Protein AF-A0A3N5I610-F1 (afdb_monomer_lite)

pLDDT: mean 71.17, std 15.95, range [37.91, 92.12]

Foldseek 3Di:
DDDDDPPDDDPPDDDDCVVVPDDDDDDDPPPPDDPPPDWDWDWDADPVRDTDIDTDDDPVVVVVVVCVVVVVPPVPQQKDWPDWDWDWDDDPPDIDIDIDTDMDGHDPVPDDHDDDPVPVPDDDPDDDDDDDD

Secondary structure (DSSP, 8-state):
-------PPPTT-PPPGGGGS---S-PPP--S-S------EEEEE-TTS-EEEEES--HHHHHHHHHHHTTTTS---SEEEEEEEEEEEE-SS-EEEEEEEEEEE---TT---------TT---SSPPP----

Sequence (133 aa):
MLVDSVNGQPPGTLPSPQAIGTLAPASPPVTEDAPAIVPKMFLVLDEAGNPVAVPGMTFEKLDDLLRMKEGWLQSAQPFSIESLEIRGRVLATSAELTVTVRIELESTGGKWVSVPLNMGNFHRTGPADISGI

Structure (mmCIF, N/CA/C/O backbone):
data_AF-A0A3N5I610-F1
#
_entry.id   AF-A0A3N5I610-F1
#
loop_
_atom_site.group_PDB
_atom_site.id
_atom_site.type_symbol
_atom_site.label_atom_id
_atom_site.label_alt_id
_atom_site.label_comp_id
_atom_site.label_asym_id
_atom_site.label_entity_id
_atom_site.label_seq_id
_atom_site.pdbx_PDB_ins_code
_atom_site.Cartn_x
_atom_site.Cartn_y
_atom_site.Cartn_z
_atom_site.occupancy
_atom_site.B_iso_or_equiv
_atom_site.auth_seq_id
_atom_site.auth_comp_id
_atom_site.auth_asym_id
_atom_site.auth_atom_id
_atom_site.pdbx_PDB_model_num
ATOM 1 N N . MET A 1 1 ? -24.716 -51.548 -53.260 1.00 43.03 1 MET A N 1
ATOM 2 C CA . MET A 1 1 ? -24.011 -51.958 -52.031 1.00 43.03 1 MET A CA 1
ATOM 3 C C . MET A 1 1 ? -22.628 -52.438 -52.444 1.00 43.03 1 MET A C 1
ATOM 5 O O . MET A 1 1 ? -22.533 -53.514 -53.011 1.00 43.03 1 MET A O 1
ATOM 9 N N . LEU A 1 2 ? -21.601 -51.608 -52.259 1.00 37.91 2 LEU A N 1
ATOM 10 C CA . LEU A 1 2 ? -20.183 -51.983 -52.284 1.00 37.91 2 LEU A CA 1
ATOM 11 C C . LEU A 1 2 ? -19.450 -50.937 -51.438 1.00 37.91 2 LEU A C 1
ATOM 13 O O . LEU A 1 2 ? -19.625 -49.740 -51.646 1.00 37.91 2 LEU A O 1
ATOM 17 N N . VAL A 1 3 ? -18.766 -51.423 -50.409 1.00 40.09 3 VAL A N 1
ATOM 18 C CA . VAL A 1 3 ? -18.065 -50.665 -49.372 1.00 40.09 3 VAL A CA 1
ATOM 19 C C . VAL A 1 3 ? -16.628 -50.420 -49.832 1.00 40.09 3 VAL A C 1
ATOM 21 O O . VAL A 1 3 ? -15.952 -51.370 -50.218 1.00 40.09 3 VAL A O 1
ATOM 24 N N . ASP A 1 4 ? -16.176 -49.167 -49.822 1.00 39.31 4 ASP A N 1
ATOM 25 C CA . ASP A 1 4 ? -14.777 -48.825 -50.097 1.00 39.31 4 ASP A CA 1
ATOM 26 C C . ASP A 1 4 ? -13.997 -48.886 -48.776 1.00 39.31 4 ASP A C 1
ATOM 28 O O . ASP A 1 4 ? -14.261 -48.133 -47.833 1.00 39.31 4 ASP A O 1
ATOM 32 N N . SER A 1 5 ? -13.109 -49.871 -48.665 1.00 44.06 5 SER A N 1
ATOM 33 C CA . SER A 1 5 ? -12.315 -50.139 -47.467 1.00 44.06 5 SER A CA 1
ATOM 34 C C . SER A 1 5 ? -11.114 -49.197 -47.414 1.00 44.06 5 SER A C 1
ATOM 36 O O . SER A 1 5 ? -10.139 -49.376 -48.140 1.00 44.06 5 SER A O 1
ATOM 38 N N . VAL A 1 6 ? -11.147 -48.223 -46.503 1.00 47.25 6 VAL A N 1
ATOM 39 C CA . VAL A 1 6 ? -9.973 -47.414 -46.142 1.00 47.25 6 VAL A CA 1
ATOM 40 C C . VAL A 1 6 ? -8.984 -48.295 -45.372 1.00 47.25 6 VAL A C 1
ATOM 42 O O . VAL A 1 6 ? -9.127 -48.506 -44.169 1.00 47.25 6 VAL A O 1
ATOM 45 N N . ASN A 1 7 ? -7.964 -48.811 -46.059 1.00 53.09 7 ASN A N 1
ATOM 46 C CA . ASN A 1 7 ? -6.799 -49.420 -45.415 1.00 53.09 7 ASN A CA 1
ATOM 47 C C . ASN A 1 7 ? -5.857 -48.314 -44.914 1.00 53.09 7 ASN A C 1
ATOM 49 O O . ASN A 1 7 ? -4.932 -47.897 -45.609 1.00 53.09 7 ASN A O 1
ATOM 53 N N . GLY A 1 8 ? -6.105 -47.822 -43.699 1.00 57.41 8 GLY A N 1
ATOM 54 C CA . GLY A 1 8 ? -5.139 -4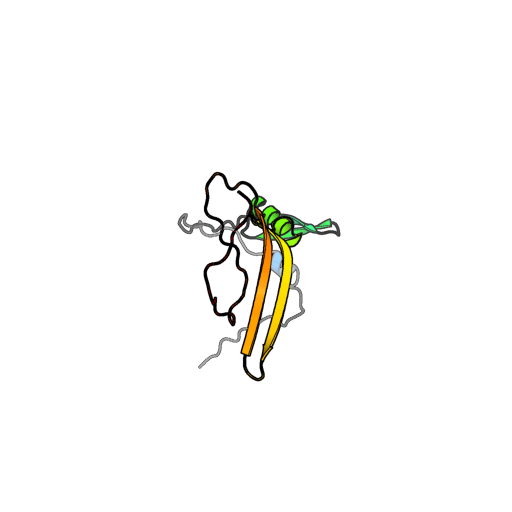7.014 -42.955 1.00 57.41 8 GLY A CA 1
ATOM 55 C C . GLY A 1 8 ? -3.980 -47.875 -42.442 1.00 57.41 8 GLY A C 1
ATOM 56 O O . GLY A 1 8 ? -4.180 -49.015 -42.021 1.00 57.41 8 GLY A O 1
ATOM 57 N N . GLN A 1 9 ? -2.763 -47.335 -42.474 1.00 65.69 9 GLN A N 1
ATOM 58 C CA . GLN A 1 9 ? -1.576 -48.004 -41.944 1.00 65.69 9 GLN A CA 1
ATOM 59 C C . GLN A 1 9 ? -1.659 -48.080 -40.403 1.00 65.69 9 GLN A C 1
ATOM 61 O O . GLN A 1 9 ? -1.955 -47.063 -39.769 1.00 65.69 9 GLN A O 1
ATOM 66 N N . PRO A 1 10 ? -1.428 -49.248 -39.773 1.00 58.88 10 PRO A N 1
ATOM 67 C CA . PRO A 1 10 ? -1.549 -49.374 -38.325 1.00 58.88 10 PRO A CA 1
ATOM 68 C C . PRO A 1 10 ? -0.455 -48.573 -37.589 1.00 58.88 10 PRO A C 1
ATOM 70 O O . PRO A 1 10 ? 0.666 -48.443 -38.102 1.00 58.88 10 PRO A O 1
ATOM 73 N N . PRO A 1 11 ? -0.743 -48.050 -36.379 1.00 51.91 11 PRO A N 1
ATOM 74 C CA . PRO A 1 11 ? 0.190 -47.204 -35.638 1.00 51.91 11 PRO A CA 1
ATOM 75 C C . PRO A 1 11 ? 1.479 -47.960 -35.295 1.00 51.91 11 PRO A C 1
ATOM 77 O O . PRO A 1 11 ? 1.427 -49.080 -34.793 1.00 51.91 11 PRO A O 1
ATOM 80 N N . GLY A 1 12 ? 2.635 -47.334 -35.541 1.00 55.53 12 GLY A N 1
ATOM 81 C CA . GLY A 1 12 ? 3.952 -47.888 -35.193 1.00 55.53 12 GLY A CA 1
ATOM 82 C C . GLY A 1 12 ? 4.755 -48.491 -36.351 1.00 55.53 12 GLY A C 1
ATOM 83 O O . GLY A 1 12 ? 5.775 -49.128 -36.105 1.00 55.53 12 GLY A O 1
ATOM 84 N N . THR A 1 13 ? 4.353 -48.279 -37.606 1.00 60.59 13 THR A N 1
ATOM 85 C CA . THR A 1 13 ? 5.148 -48.670 -38.784 1.00 60.59 13 THR A CA 1
ATOM 86 C C . THR A 1 13 ? 5.618 -47.437 -39.558 1.00 60.59 13 THR A C 1
ATOM 88 O O . THR A 1 13 ? 4.821 -46.553 -39.862 1.00 60.59 13 THR A O 1
ATOM 91 N N . LEU A 1 14 ? 6.916 -47.354 -39.865 1.00 59.34 14 LEU A N 1
ATOM 92 C CA . LEU A 1 14 ? 7.485 -46.325 -40.747 1.00 59.34 14 LEU A CA 1
ATOM 93 C C . LEU A 1 14 ? 7.255 -46.726 -42.218 1.00 59.34 14 LEU A C 1
ATOM 95 O O . LEU A 1 14 ? 7.417 -47.905 -42.541 1.00 59.34 14 LEU A O 1
ATOM 99 N N . PRO A 1 15 ? 6.885 -45.795 -43.120 1.00 56.22 15 PRO A N 1
ATOM 100 C CA . PRO A 1 15 ? 6.680 -46.115 -44.531 1.00 56.22 15 PRO A CA 1
ATOM 101 C C . PRO A 1 15 ? 7.995 -46.552 -45.196 1.00 56.22 15 PRO A C 1
ATOM 103 O O . PRO A 1 15 ? 9.055 -45.973 -44.954 1.00 56.22 15 PRO A O 1
ATOM 106 N N . SER A 1 16 ? 7.933 -47.581 -46.047 1.00 56.41 16 SER A N 1
ATOM 107 C CA . SER A 1 16 ? 9.109 -48.096 -46.758 1.00 56.41 16 SER A CA 1
ATOM 108 C C . SER A 1 16 ? 9.694 -47.033 -47.707 1.00 56.41 16 SER A C 1
ATOM 110 O O . SER A 1 16 ? 8.915 -46.403 -48.429 1.00 56.41 16 SER A O 1
ATOM 112 N N . PRO A 1 17 ? 11.032 -46.879 -47.809 1.00 54.28 17 PRO A N 1
ATOM 113 C CA . PRO A 1 17 ? 11.680 -45.818 -48.597 1.00 54.28 17 PRO A CA 1
ATOM 114 C C . PRO A 1 17 ? 11.308 -45.766 -50.088 1.00 54.28 17 PRO A C 1
ATOM 116 O O . PRO A 1 17 ? 11.514 -44.748 -50.741 1.00 54.28 17 PRO A O 1
ATOM 119 N N . GLN A 1 18 ? 10.726 -46.834 -50.638 1.00 51.62 18 GLN A N 1
ATOM 120 C CA . GLN A 1 18 ? 10.264 -46.872 -52.028 1.00 51.62 18 GLN A CA 1
ATOM 121 C C . GLN A 1 18 ? 8.990 -46.042 -52.281 1.00 51.62 18 GLN A C 1
ATOM 123 O O . GLN A 1 18 ? 8.720 -45.706 -53.427 1.00 51.62 18 GLN A O 1
ATOM 128 N N . ALA A 1 19 ? 8.259 -45.621 -51.239 1.00 49.88 19 ALA A N 1
ATOM 129 C CA . ALA A 1 19 ? 7.137 -44.683 -51.374 1.00 49.88 19 ALA A CA 1
ATOM 130 C C . ALA A 1 19 ? 7.582 -43.219 -51.589 1.00 49.88 19 ALA A C 1
ATOM 132 O O . ALA A 1 19 ? 6.771 -42.384 -51.975 1.00 49.88 19 ALA A O 1
ATOM 133 N N . ILE A 1 20 ? 8.863 -42.901 -51.361 1.00 50.78 20 ILE A N 1
ATOM 134 C CA . ILE A 1 20 ? 9.425 -41.543 -51.503 1.00 50.78 20 ILE A CA 1
ATOM 135 C C . ILE A 1 20 ? 10.083 -41.346 -52.890 1.00 50.78 20 ILE A C 1
ATOM 137 O O . ILE A 1 20 ? 10.466 -40.240 -53.256 1.00 50.78 20 ILE A O 1
ATOM 141 N N . GLY A 1 21 ? 10.199 -42.403 -53.703 1.00 45.88 21 GLY A N 1
ATOM 142 C CA . GLY A 1 21 ? 11.092 -42.411 -54.865 1.00 45.88 21 GLY A CA 1
ATOM 143 C C . GLY A 1 21 ? 10.479 -42.217 -56.254 1.00 45.88 21 GLY A C 1
ATOM 144 O O . GLY A 1 21 ? 11.248 -42.134 -57.206 1.00 45.88 21 GLY A O 1
ATOM 145 N N . THR A 1 22 ? 9.155 -42.204 -56.449 1.00 46.62 22 THR A N 1
ATOM 146 C CA . THR A 1 22 ? 8.601 -42.198 -57.825 1.00 46.62 22 THR A CA 1
ATOM 147 C C . THR A 1 22 ? 7.164 -41.672 -57.916 1.00 46.62 22 THR A C 1
ATOM 149 O O . THR A 1 22 ? 6.228 -42.450 -58.037 1.00 46.62 22 THR A O 1
ATOM 152 N N . LEU A 1 23 ? 6.980 -40.345 -57.946 1.00 42.25 23 LEU A N 1
ATOM 153 C CA . LEU A 1 23 ? 5.821 -39.711 -58.593 1.00 42.25 23 LEU A CA 1
ATOM 154 C C . LEU A 1 23 ? 6.251 -38.414 -59.308 1.00 42.25 23 LEU A C 1
ATOM 156 O O . LEU A 1 23 ? 6.681 -37.457 -58.679 1.00 42.25 23 LEU A O 1
ATOM 160 N N . ALA A 1 24 ? 6.181 -38.499 -60.639 1.00 40.03 24 ALA A N 1
ATOM 161 C CA . ALA A 1 24 ? 5.951 -37.519 -61.710 1.00 40.03 24 ALA A CA 1
ATOM 162 C C . ALA A 1 24 ? 6.025 -35.979 -61.474 1.00 40.03 24 ALA A C 1
ATOM 164 O O . ALA A 1 24 ? 5.670 -35.471 -60.415 1.00 40.03 24 ALA A O 1
ATOM 165 N N . PRO A 1 25 ? 6.403 -35.214 -62.527 1.00 46.84 25 PRO A N 1
ATOM 166 C CA . PRO A 1 25 ? 6.524 -33.756 -62.506 1.00 46.84 25 PRO A CA 1
ATOM 167 C C . PRO A 1 25 ? 5.171 -33.024 -62.601 1.00 46.84 25 PRO A C 1
ATOM 169 O O . PRO A 1 25 ? 4.183 -33.574 -63.080 1.00 46.84 25 PRO A O 1
ATOM 172 N N . ALA A 1 26 ? 5.222 -31.732 -62.249 1.00 42.75 26 ALA A N 1
ATOM 173 C CA . ALA A 1 26 ? 4.201 -30.684 -62.368 1.00 42.75 26 ALA A CA 1
ATOM 174 C C . ALA A 1 26 ? 3.073 -30.703 -61.319 1.00 42.75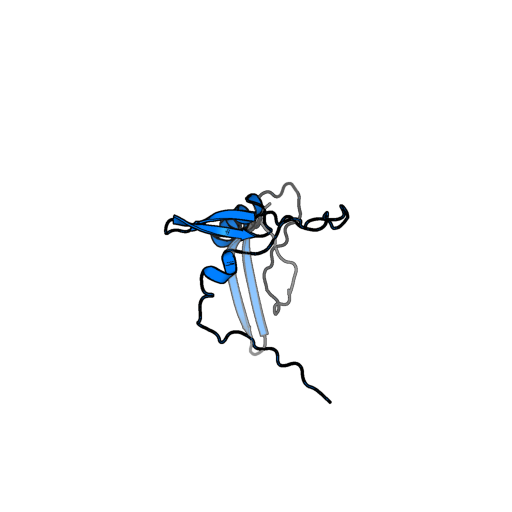 26 ALA A C 1
ATOM 176 O O . ALA A 1 26 ? 1.970 -31.197 -61.542 1.00 42.75 26 ALA A O 1
ATOM 177 N N . SER A 1 27 ? 3.334 -30.023 -60.199 1.00 50.34 27 SER A N 1
ATOM 178 C CA . SER A 1 27 ? 2.287 -29.331 -59.445 1.00 50.34 27 SER A CA 1
ATOM 179 C C . SER A 1 27 ? 1.428 -28.496 -60.415 1.00 50.34 27 SER A C 1
ATOM 181 O O . SER A 1 27 ? 2.006 -27.824 -61.277 1.00 50.34 27 SER A O 1
ATOM 183 N N . PRO A 1 28 ? 0.085 -28.483 -60.309 1.00 47.59 28 PRO A N 1
ATOM 184 C CA . PRO A 1 28 ? -0.707 -27.470 -61.002 1.00 47.59 28 PRO A CA 1
ATOM 185 C C . PRO A 1 28 ? -0.224 -26.081 -60.550 1.00 47.59 28 PRO A C 1
ATOM 187 O O . PRO A 1 28 ? 0.222 -25.953 -59.402 1.00 47.59 28 PRO A O 1
ATOM 190 N N . PRO A 1 29 ? -0.261 -25.046 -61.414 1.00 44.94 29 PRO A N 1
ATOM 191 C CA . PRO A 1 29 ? 0.095 -23.703 -60.987 1.00 44.94 29 PRO A CA 1
ATOM 192 C C . PRO A 1 29 ? -0.802 -23.356 -59.802 1.00 44.94 29 PRO A C 1
ATOM 194 O O . PRO A 1 29 ? -2.028 -23.405 -59.902 1.00 44.94 29 PRO A O 1
ATOM 197 N N . VAL A 1 30 ? -0.175 -23.089 -58.659 1.00 51.44 30 VAL A N 1
ATOM 198 C CA . VAL A 1 30 ? -0.849 -22.510 -57.504 1.00 51.44 30 VAL A CA 1
ATOM 199 C C . VAL A 1 30 ? -1.433 -21.201 -58.011 1.00 51.44 30 VAL A C 1
ATOM 201 O O . VAL A 1 30 ? -0.686 -20.275 -58.314 1.00 51.44 30 VAL A O 1
ATOM 204 N N . THR A 1 31 ? -2.750 -21.157 -58.193 1.00 45.50 31 THR A N 1
ATOM 205 C CA . THR A 1 31 ? -3.460 -19.911 -58.448 1.00 45.50 31 THR A CA 1
ATOM 206 C C . THR A 1 31 ? -3.090 -18.962 -57.311 1.00 45.50 31 THR A C 1
ATOM 208 O O . THR A 1 31 ? -3.346 -19.267 -56.143 1.00 45.50 31 THR A O 1
ATOM 211 N N . GLU A 1 32 ? -2.414 -17.865 -57.652 1.00 53.44 32 GLU A N 1
ATOM 212 C CA . GLU A 1 32 ? -2.121 -16.732 -56.775 1.00 53.44 32 GLU A CA 1
ATOM 213 C C . GLU A 1 32 ? -3.439 -16.133 -56.268 1.00 53.44 32 GLU A C 1
ATOM 215 O O . GLU A 1 32 ? -3.909 -15.159 -56.833 1.00 53.44 32 GLU A O 1
ATOM 220 N N . ASP A 1 33 ? -4.098 -16.734 -55.273 1.00 50.72 33 ASP A N 1
ATOM 221 C CA . ASP A 1 33 ? -5.161 -16.037 -54.523 1.00 50.72 33 ASP A CA 1
ATOM 222 C C . ASP A 1 33 ? -5.607 -16.719 -53.216 1.00 50.72 33 ASP A C 1
ATOM 224 O O . ASP A 1 33 ? -6.702 -16.490 -52.704 1.00 50.72 33 ASP A O 1
ATOM 228 N N . ALA A 1 34 ? -4.748 -17.541 -52.611 1.00 50.66 34 ALA A N 1
ATOM 229 C CA . ALA A 1 34 ? -4.892 -17.885 -51.200 1.00 50.66 34 ALA A CA 1
ATOM 230 C C . ALA A 1 34 ? -3.749 -17.208 -50.438 1.00 50.66 34 ALA A C 1
ATOM 232 O O . ALA A 1 34 ? -2.589 -17.487 -50.758 1.00 50.66 34 ALA A O 1
ATOM 233 N N . PRO A 1 35 ? -4.015 -16.327 -49.452 1.00 50.31 35 PRO A N 1
ATOM 234 C CA . PRO A 1 35 ? -2.946 -15.760 -48.648 1.00 50.31 35 PRO A CA 1
ATOM 235 C C . PRO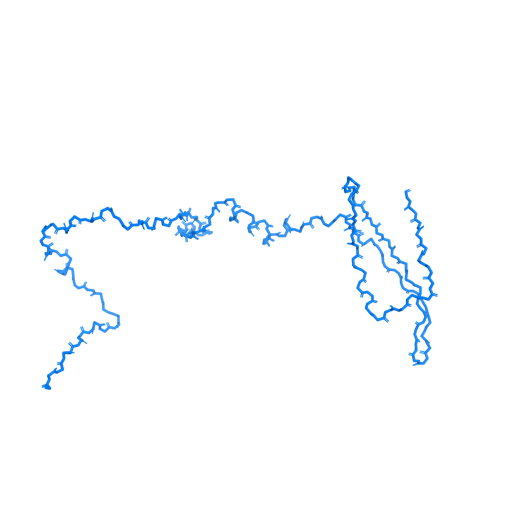 A 1 35 ? -2.230 -16.914 -47.949 1.00 50.31 35 PRO A C 1
ATOM 237 O O . PRO A 1 35 ? -2.779 -17.548 -47.047 1.00 50.31 35 PRO A O 1
ATOM 240 N N . ALA A 1 36 ? -1.013 -17.219 -48.400 1.00 57.62 36 ALA A N 1
ATOM 241 C CA . ALA A 1 36 ? -0.149 -18.174 -47.736 1.00 57.62 36 ALA A CA 1
ATOM 242 C C . ALA A 1 36 ? 0.075 -17.654 -46.313 1.00 57.62 36 ALA A C 1
ATOM 244 O O . ALA A 1 36 ? 0.743 -16.639 -46.104 1.00 57.62 36 ALA A O 1
ATOM 245 N N . ILE A 1 37 ? -0.540 -18.310 -45.328 1.00 56.38 37 ILE A N 1
ATOM 246 C CA . ILE A 1 37 ? -0.322 -17.988 -43.922 1.00 56.38 37 ILE A CA 1
ATOM 247 C C . ILE A 1 37 ? 1.102 -18.443 -43.614 1.00 56.38 37 ILE A C 1
ATOM 249 O O . ILE A 1 37 ? 1.338 -19.616 -43.348 1.00 56.38 37 ILE A O 1
ATOM 253 N N . VAL A 1 38 ? 2.062 -17.524 -43.707 1.00 61.00 38 VAL A N 1
ATOM 254 C CA . VAL A 1 38 ? 3.435 -17.757 -43.260 1.00 61.00 38 VAL A CA 1
ATOM 255 C C . VAL A 1 38 ? 3.450 -17.517 -41.748 1.00 61.00 38 VAL A C 1
ATOM 257 O O . VAL A 1 38 ? 3.354 -16.359 -41.325 1.00 61.00 38 VAL A O 1
ATOM 260 N N . PRO A 1 39 ? 3.511 -18.562 -40.899 1.00 57.16 39 PRO A N 1
ATOM 261 C CA . PRO A 1 39 ? 3.590 -18.351 -39.464 1.00 57.16 39 PRO A CA 1
ATOM 262 C C . PRO A 1 39 ? 4.920 -17.667 -39.143 1.00 57.16 39 PRO A C 1
ATOM 264 O O . PRO A 1 39 ? 5.995 -18.176 -39.454 1.00 57.16 39 PRO A O 1
ATOM 267 N N . LYS A 1 40 ? 4.853 -16.497 -38.507 1.00 65.81 40 LYS A N 1
ATOM 268 C CA . LYS A 1 40 ? 6.036 -15.864 -37.921 1.00 65.81 40 LYS A CA 1
ATOM 269 C C . LYS A 1 40 ? 6.460 -16.720 -36.725 1.00 65.81 40 LYS A C 1
ATOM 271 O O . LYS A 1 40 ? 5.705 -16.842 -35.759 1.00 65.81 40 LYS A O 1
ATOM 276 N N . MET A 1 41 ? 7.625 -17.350 -36.823 1.00 66.75 41 MET A N 1
ATOM 277 C CA . MET A 1 41 ? 8.180 -18.227 -35.793 1.00 66.75 41 MET A CA 1
ATOM 278 C C . MET A 1 41 ? 9.615 -17.822 -35.467 1.00 66.75 41 MET A C 1
ATOM 280 O O . MET A 1 41 ? 10.361 -17.413 -36.355 1.00 66.75 41 MET A O 1
ATOM 284 N N . PHE A 1 42 ? 9.989 -17.964 -34.198 1.00 70.50 42 PHE A N 1
ATOM 285 C CA . PHE A 1 42 ? 11.359 -17.783 -33.724 1.00 70.50 42 PHE A CA 1
ATOM 286 C C . PHE A 1 42 ? 11.902 -19.126 -33.237 1.00 70.50 42 PHE A C 1
ATOM 288 O O . PHE A 1 42 ? 11.155 -19.952 -32.710 1.00 70.50 42 PHE A O 1
ATOM 295 N N . LEU A 1 43 ? 13.198 -19.351 -33.436 1.00 75.75 43 LEU A N 1
ATOM 296 C CA . LEU A 1 43 ? 13.902 -20.540 -32.967 1.00 75.75 43 LEU A CA 1
ATOM 297 C C . LEU A 1 43 ? 14.721 -20.140 -31.737 1.00 75.75 43 LEU A C 1
ATOM 299 O O . LEU A 1 43 ? 15.567 -19.252 -31.831 1.00 75.75 43 LEU A O 1
ATOM 303 N N . VAL A 1 44 ? 14.445 -20.755 -30.592 1.00 77.44 44 VAL A N 1
ATOM 304 C CA . VAL A 1 44 ? 15.116 -20.478 -29.314 1.00 77.44 44 VAL A CA 1
ATOM 305 C C . VAL A 1 44 ? 15.802 -21.755 -28.849 1.00 77.44 44 VAL A C 1
ATOM 307 O O . VAL A 1 44 ? 15.300 -22.842 -29.107 1.00 77.44 44 VAL A O 1
ATOM 310 N N . LEU A 1 45 ? 16.955 -21.652 -28.195 1.00 80.81 45 LEU A N 1
ATOM 311 C CA . LEU A 1 45 ? 17.628 -22.815 -27.617 1.00 80.81 45 LEU A CA 1
ATOM 312 C C . LEU A 1 45 ? 17.114 -23.061 -26.194 1.00 80.81 45 LEU A C 1
ATOM 314 O O . LEU A 1 45 ? 16.960 -22.110 -25.427 1.00 80.81 45 LEU A O 1
ATOM 318 N N . ASP A 1 46 ? 16.851 -24.319 -25.847 1.00 77.62 46 ASP A N 1
ATOM 319 C CA . ASP A 1 46 ? 16.601 -24.724 -24.461 1.00 77.62 46 ASP A CA 1
ATOM 320 C C . ASP A 1 46 ? 17.911 -24.815 -23.648 1.00 77.62 46 ASP A C 1
ATOM 322 O O . ASP A 1 46 ? 19.011 -24.636 -24.178 1.00 77.62 46 ASP A O 1
ATOM 326 N N . GLU A 1 47 ? 17.812 -25.095 -22.345 1.00 76.50 47 GLU A N 1
ATOM 327 C CA . GLU A 1 47 ? 18.977 -25.207 -21.448 1.00 76.50 47 GLU A CA 1
ATOM 328 C C . GLU A 1 47 ? 19.957 -26.326 -21.846 1.00 76.50 47 GLU A C 1
ATOM 330 O O . GLU A 1 47 ? 21.130 -26.285 -21.479 1.00 76.50 47 GLU A O 1
ATOM 335 N N . ALA A 1 48 ? 19.495 -27.311 -22.618 1.00 78.56 48 ALA A N 1
ATOM 336 C CA . ALA A 1 48 ? 20.304 -28.400 -23.153 1.00 78.56 48 ALA A CA 1
ATOM 337 C C . ALA A 1 48 ? 20.842 -28.101 -24.569 1.00 78.56 48 ALA A C 1
ATOM 339 O O . ALA A 1 48 ? 21.520 -28.944 -25.158 1.00 78.56 48 ALA A O 1
ATOM 340 N N . GLY A 1 49 ? 20.576 -26.907 -25.109 1.00 77.38 49 GLY A N 1
ATOM 341 C CA . GLY A 1 49 ? 21.014 -26.470 -26.431 1.00 77.38 49 GLY A CA 1
ATOM 342 C C . GLY A 1 49 ? 20.158 -26.994 -27.586 1.00 77.38 49 GLY A C 1
ATOM 343 O O . GLY A 1 49 ? 20.575 -26.881 -28.740 1.00 77.38 49 GLY A O 1
ATOM 344 N N . ASN A 1 50 ? 18.978 -27.559 -27.321 1.00 76.50 50 ASN A N 1
ATOM 345 C CA . ASN A 1 50 ? 18.086 -28.018 -28.379 1.00 76.50 50 ASN A CA 1
ATOM 346 C C . ASN A 1 50 ? 17.268 -26.851 -28.944 1.00 76.50 50 ASN A C 1
ATOM 348 O O . ASN A 1 50 ? 16.738 -26.038 -28.184 1.00 76.50 50 ASN A O 1
ATOM 352 N N . PRO A 1 51 ? 17.102 -26.776 -30.273 1.00 78.50 51 PRO A N 1
ATOM 353 C CA . PRO A 1 51 ? 16.275 -25.757 -30.893 1.00 78.50 51 PRO A CA 1
ATOM 354 C C . PRO A 1 51 ? 14.783 -26.044 -30.686 1.00 78.50 51 PRO A C 1
ATOM 356 O O . PRO A 1 51 ? 14.248 -27.043 -31.166 1.00 78.50 51 PRO A O 1
ATOM 359 N N . VAL A 1 52 ? 14.095 -25.119 -30.024 1.00 79.44 52 VAL A N 1
ATOM 360 C CA . VAL A 1 52 ? 12.650 -25.106 -29.806 1.00 79.44 52 VAL A CA 1
ATOM 361 C C . VAL A 1 52 ? 12.025 -23.988 -30.638 1.00 79.44 52 VAL A C 1
ATOM 363 O O . VAL A 1 52 ? 12.402 -22.818 -30.554 1.00 79.44 52 VAL A O 1
ATOM 366 N N . ALA A 1 53 ? 11.048 -24.356 -31.461 1.00 73.81 53 ALA A N 1
ATOM 367 C CA . ALA A 1 53 ? 10.275 -23.416 -32.257 1.00 73.81 53 ALA A CA 1
ATOM 368 C C . ALA A 1 53 ? 9.165 -22.778 -31.413 1.00 73.81 53 ALA A C 1
ATOM 370 O O . ALA A 1 53 ? 8.305 -23.482 -30.884 1.00 73.81 53 ALA A O 1
ATOM 371 N N . VAL A 1 54 ? 9.143 -21.447 -31.343 1.00 74.31 54 VAL A N 1
ATOM 372 C CA . VAL A 1 54 ? 8.089 -20.682 -30.669 1.00 74.31 54 VAL A CA 1
ATOM 373 C C . VAL A 1 54 ? 7.211 -20.002 -31.730 1.00 74.31 54 VAL A C 1
ATOM 375 O O . VAL A 1 54 ? 7.656 -19.048 -32.379 1.00 74.31 54 VAL A O 1
ATOM 378 N N . PRO A 1 55 ? 5.980 -20.495 -31.969 1.00 70.62 55 PRO A N 1
ATOM 379 C CA . PRO A 1 55 ? 5.094 -19.939 -32.985 1.00 70.62 55 PRO A CA 1
ATOM 380 C C . PRO A 1 55 ? 4.325 -18.710 -32.477 1.00 70.62 55 PRO A C 1
ATOM 382 O O . PRO A 1 55 ? 3.840 -18.683 -31.348 1.00 70.62 55 PRO A O 1
ATOM 385 N N . GLY A 1 56 ? 4.139 -17.714 -33.348 1.00 66.06 56 GLY A N 1
ATOM 386 C CA . GLY A 1 56 ? 3.079 -16.709 -33.202 1.00 66.06 56 GLY A CA 1
ATOM 387 C C . GLY A 1 56 ? 3.316 -15.586 -32.188 1.00 66.06 56 GLY A C 1
ATOM 388 O O . GLY A 1 56 ? 2.395 -14.809 -31.945 1.00 66.06 56 GLY A O 1
ATOM 389 N N . MET A 1 57 ? 4.518 -15.451 -31.623 1.00 70.44 57 MET A N 1
ATOM 390 C CA . MET A 1 57 ? 4.879 -14.320 -30.758 1.00 70.44 57 MET A CA 1
ATOM 391 C C . MET A 1 57 ? 6.169 -13.663 -31.233 1.00 70.44 57 MET A C 1
ATOM 393 O O . MET A 1 57 ? 7.030 -14.338 -31.786 1.00 70.44 57 MET A O 1
ATOM 397 N N . THR A 1 58 ? 6.295 -12.351 -31.041 1.00 74.25 58 THR A N 1
ATOM 398 C CA . THR A 1 58 ? 7.547 -11.637 -31.314 1.00 74.25 58 THR A CA 1
ATOM 399 C C . THR A 1 58 ? 8.554 -11.870 -30.187 1.00 74.25 58 THR A C 1
ATOM 401 O O . THR A 1 58 ? 8.166 -12.248 -29.078 1.00 74.25 58 THR A O 1
ATOM 404 N N . PHE A 1 59 ? 9.843 -11.652 -30.456 1.00 69.12 59 PHE A N 1
ATOM 405 C CA . PHE A 1 59 ? 10.897 -11.782 -29.445 1.00 69.12 59 PHE A CA 1
ATOM 406 C C . PHE A 1 59 ? 10.633 -10.886 -28.224 1.00 69.12 59 PHE A C 1
ATOM 408 O O . PHE A 1 59 ? 10.776 -11.330 -27.090 1.00 69.12 59 PHE A O 1
ATOM 415 N N . GLU A 1 60 ? 10.152 -9.664 -28.447 1.00 72.75 60 GLU A N 1
ATOM 416 C CA . GLU A 1 60 ? 9.819 -8.702 -27.392 1.00 72.75 60 GLU A CA 1
ATOM 417 C C . GLU A 1 60 ? 8.721 -9.248 -26.476 1.00 72.75 60 GLU A C 1
ATOM 419 O O . GLU A 1 60 ? 8.803 -9.135 -25.257 1.00 72.75 60 GLU A O 1
ATOM 424 N N . LYS A 1 61 ? 7.716 -9.921 -27.053 1.00 73.50 61 LYS A N 1
ATOM 425 C CA . LYS A 1 61 ? 6.636 -10.523 -26.270 1.00 73.50 61 LYS A CA 1
ATOM 426 C C . LYS A 1 61 ? 7.124 -11.695 -25.416 1.00 73.50 61 LYS A C 1
ATOM 428 O O . LYS A 1 61 ? 6.588 -11.913 -24.332 1.00 73.50 61 LYS A O 1
ATOM 433 N N . LEU A 1 62 ? 8.107 -12.449 -25.903 1.00 76.25 62 LEU A N 1
ATOM 434 C CA . LEU A 1 62 ? 8.739 -13.534 -25.155 1.00 76.25 62 LEU A CA 1
ATOM 435 C C . LEU A 1 62 ? 9.599 -12.989 -24.002 1.00 76.25 62 LEU A C 1
ATOM 437 O O . LEU A 1 62 ? 9.483 -13.497 -22.889 1.00 76.25 62 LEU A O 1
ATOM 441 N N . ASP A 1 63 ? 10.382 -11.933 -24.239 1.00 73.50 63 ASP A N 1
ATOM 442 C CA . ASP A 1 63 ? 11.165 -11.242 -23.200 1.00 73.50 63 ASP A CA 1
ATOM 443 C C . ASP A 1 63 ? 10.255 -10.660 -22.103 1.00 73.50 63 ASP A C 1
ATOM 445 O O . ASP A 1 63 ? 10.479 -10.893 -20.916 1.00 73.50 63 ASP A O 1
ATOM 449 N N . ASP A 1 64 ? 9.150 -10.010 -22.483 1.00 73.81 64 ASP A N 1
ATOM 450 C CA . ASP A 1 64 ? 8.149 -9.508 -21.534 1.00 73.81 64 ASP A CA 1
ATOM 451 C C . ASP A 1 64 ? 7.579 -10.626 -20.647 1.00 73.81 64 ASP A C 1
ATOM 453 O O . ASP A 1 64 ? 7.457 -10.469 -19.430 1.00 73.81 64 ASP A O 1
ATOM 457 N N . LEU A 1 65 ? 7.231 -11.775 -21.238 1.00 77.19 65 LEU A N 1
ATOM 458 C CA . LEU A 1 65 ? 6.694 -12.920 -20.498 1.00 77.19 65 LEU A CA 1
ATOM 459 C C . LEU A 1 65 ? 7.733 -13.540 -19.558 1.00 77.19 65 LEU A C 1
ATOM 461 O O . LEU A 1 65 ? 7.379 -13.958 -18.453 1.00 77.19 65 LEU A O 1
ATOM 465 N N . LEU A 1 66 ? 9.002 -13.590 -19.965 1.00 75.31 66 LEU A N 1
ATOM 466 C CA . LEU A 1 66 ? 10.093 -14.068 -19.117 1.00 75.31 66 LEU A CA 1
ATOM 467 C C . LEU A 1 66 ? 10.309 -13.138 -17.921 1.00 75.31 66 LEU A C 1
ATOM 469 O O . LEU A 1 66 ? 10.313 -13.609 -16.785 1.00 75.31 66 LEU A O 1
ATOM 473 N N . ARG A 1 67 ? 10.348 -11.822 -18.149 1.00 69.12 67 ARG A N 1
ATOM 474 C CA . ARG A 1 67 ? 10.446 -10.815 -17.080 1.00 69.12 67 ARG A CA 1
ATOM 475 C C . ARG A 1 67 ? 9.257 -10.857 -16.117 1.00 69.12 67 ARG A C 1
ATOM 477 O O . ARG A 1 67 ? 9.437 -10.691 -14.912 1.00 69.12 67 ARG A O 1
ATOM 484 N N . MET A 1 68 ? 8.045 -11.113 -16.619 1.00 68.62 68 MET A N 1
ATOM 485 C CA . MET A 1 68 ? 6.860 -11.351 -15.779 1.00 68.62 68 MET A CA 1
ATOM 486 C C . MET A 1 68 ? 7.001 -12.621 -14.936 1.00 68.62 68 MET A C 1
ATOM 488 O O . MET A 1 68 ? 6.740 -12.583 -13.736 1.00 68.62 68 MET A O 1
ATOM 492 N N . LYS A 1 69 ? 7.438 -13.735 -15.539 1.00 72.25 69 LYS A N 1
ATOM 493 C CA . LYS A 1 69 ? 7.651 -15.019 -14.848 1.00 72.25 69 LYS A CA 1
ATOM 494 C C . LYS A 1 69 ? 8.704 -14.907 -13.744 1.00 72.25 69 LYS A C 1
ATOM 496 O O . LYS A 1 69 ? 8.547 -15.500 -12.684 1.00 72.25 69 LYS A O 1
ATOM 501 N N . GLU A 1 70 ? 9.765 -14.150 -13.990 1.00 74.12 70 GLU A N 1
ATOM 502 C CA . GLU A 1 70 ? 10.865 -13.936 -13.047 1.00 74.12 70 GLU A CA 1
ATOM 503 C C . GLU A 1 70 ? 10.541 -12.880 -11.971 1.00 74.12 70 GLU A C 1
ATOM 505 O O . GLU A 1 70 ? 11.378 -12.591 -11.122 1.00 74.12 70 GLU A O 1
ATOM 510 N N . GLY A 1 71 ? 9.332 -12.303 -11.981 1.00 58.50 71 GLY A N 1
ATOM 511 C CA . GLY A 1 71 ? 8.876 -11.339 -10.974 1.00 58.50 71 GLY A CA 1
ATOM 512 C C . GLY A 1 71 ? 9.397 -9.909 -11.161 1.00 58.50 71 GLY A C 1
ATOM 513 O O . GLY A 1 71 ? 9.075 -9.042 -10.355 1.00 58.50 71 GLY A O 1
ATOM 514 N N . TRP A 1 72 ? 10.139 -9.629 -12.237 1.00 54.53 72 TRP A N 1
ATOM 515 C CA . TRP A 1 72 ? 10.673 -8.292 -12.551 1.00 54.53 72 TRP A CA 1
ATOM 516 C C . TRP A 1 72 ? 9.591 -7.321 -13.031 1.00 54.53 72 TRP A C 1
ATOM 518 O O . TRP A 1 72 ? 9.777 -6.109 -12.998 1.00 54.53 72 TRP A O 1
ATOM 528 N N . LEU A 1 73 ? 8.449 -7.856 -13.463 1.00 51.69 73 LEU A N 1
ATOM 529 C CA . LEU A 1 73 ? 7.229 -7.120 -13.784 1.00 51.69 73 LEU A CA 1
ATOM 530 C C . LEU A 1 73 ? 6.170 -7.327 -12.689 1.00 51.69 73 LEU A C 1
ATOM 532 O O . LEU A 1 73 ? 4.990 -7.526 -12.974 1.00 51.69 73 LEU A O 1
ATOM 536 N N . GLN A 1 74 ? 6.546 -7.218 -11.411 1.00 54.94 74 GLN A N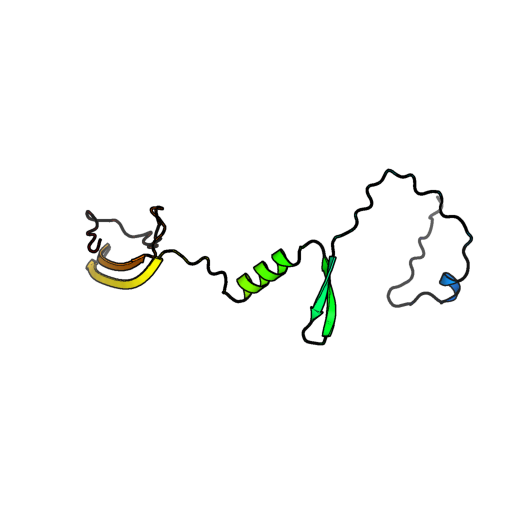 1
ATOM 537 C CA . GLN A 1 74 ? 5.609 -6.544 -10.518 1.00 54.94 74 GLN A CA 1
ATOM 538 C C . GLN A 1 74 ? 5.501 -5.130 -11.075 1.00 54.94 74 GLN A C 1
ATOM 540 O O . GLN A 1 74 ? 6.461 -4.370 -11.003 1.00 54.94 74 GLN A O 1
ATOM 545 N N . SER A 1 75 ? 4.376 -4.808 -11.729 1.00 55.38 75 SER A N 1
ATOM 546 C CA . SER A 1 75 ? 4.008 -3.417 -11.996 1.00 55.38 75 SER A CA 1
ATOM 547 C C . SER A 1 75 ? 4.294 -2.677 -10.704 1.00 55.38 75 SER A C 1
ATOM 549 O O . SER A 1 75 ? 3.593 -2.960 -9.734 1.00 55.38 75 SER A O 1
ATOM 551 N N . ALA A 1 76 ? 5.351 -1.855 -10.676 1.00 60.97 76 ALA A N 1
ATOM 552 C CA . ALA A 1 76 ? 5.775 -1.145 -9.481 1.00 60.97 76 ALA A CA 1
ATOM 553 C C . ALA A 1 76 ? 4.535 -0.407 -8.997 1.00 60.97 76 ALA A C 1
ATOM 555 O O . ALA A 1 76 ? 4.047 0.519 -9.654 1.00 60.97 76 ALA A O 1
ATOM 556 N N . GLN A 1 77 ? 3.895 -0.953 -7.964 1.00 70.56 77 GLN A N 1
ATOM 557 C CA . GLN A 1 77 ? 2.733 -0.305 -7.410 1.00 70.56 77 GLN A CA 1
ATOM 558 C C . GLN A 1 77 ? 3.296 0.992 -6.854 1.00 70.56 77 GLN A C 1
ATOM 560 O O . GLN A 1 77 ? 4.297 0.946 -6.143 1.00 70.56 77 GLN A O 1
ATOM 565 N N . PRO A 1 78 ? 2.699 2.147 -7.170 1.00 83.69 78 PRO A N 1
ATOM 566 C CA . PRO A 1 78 ? 3.218 3.430 -6.708 1.00 83.69 78 PRO A CA 1
ATOM 567 C C . PRO A 1 78 ? 2.997 3.624 -5.198 1.00 83.69 78 PRO A C 1
ATOM 569 O O . PRO A 1 78 ? 2.915 4.749 -4.715 1.00 83.69 78 PRO A O 1
ATOM 572 N N . PHE A 1 79 ? 2.805 2.531 -4.461 1.00 85.38 79 PHE A N 1
ATOM 573 C CA . PHE A 1 79 ? 2.597 2.493 -3.037 1.00 85.38 79 PHE A CA 1
ATOM 574 C C . PHE A 1 79 ? 3.202 1.218 -2.442 1.00 85.38 79 PHE A C 1
ATOM 576 O O . PHE A 1 79 ? 3.150 0.147 -3.049 1.00 85.38 79 PHE A O 1
ATOM 583 N N . SER A 1 80 ? 3.685 1.330 -1.211 1.00 86.88 80 SER A N 1
ATOM 584 C CA . SER A 1 80 ? 4.071 0.218 -0.347 1.00 86.88 80 SER A CA 1
ATOM 585 C C . SER A 1 80 ? 3.412 0.393 1.020 1.00 86.88 80 SER A C 1
ATOM 587 O O . SER A 1 80 ? 3.287 1.510 1.520 1.00 86.88 80 SER A O 1
ATOM 589 N N . ILE A 1 81 ? 2.953 -0.701 1.633 1.00 86.88 81 ILE A N 1
ATOM 590 C CA . ILE A 1 81 ? 2.418 -0.676 3.002 1.00 86.88 81 ILE A CA 1
ATOM 591 C C . ILE A 1 81 ? 3.576 -0.988 3.948 1.00 86.88 81 ILE A C 1
ATOM 593 O O . ILE A 1 81 ? 3.981 -2.142 4.075 1.00 86.88 81 ILE A O 1
ATOM 597 N N . GLU A 1 82 ? 4.104 0.037 4.615 1.00 88.50 82 GLU A N 1
ATOM 598 C CA . GLU A 1 82 ? 5.231 -0.102 5.543 1.00 88.50 82 GLU A CA 1
ATOM 599 C C . GLU A 1 82 ? 4.800 -0.724 6.874 1.00 88.50 82 GLU A C 1
ATOM 601 O O . GLU A 1 82 ? 5.527 -1.522 7.467 1.00 88.50 82 GLU A O 1
ATOM 606 N N . SER A 1 83 ? 3.618 -0.350 7.373 1.00 88.94 83 SER A N 1
ATOM 607 C CA . SER A 1 83 ? 3.098 -0.900 8.621 1.00 88.94 83 SER A CA 1
ATOM 608 C C . SER A 1 83 ? 1.575 -0.900 8.692 1.00 88.94 83 SER A C 1
ATOM 610 O O . SER A 1 83 ? 0.887 -0.045 8.128 1.00 88.94 83 SER A O 1
ATOM 612 N N . LEU A 1 84 ? 1.057 -1.885 9.426 1.00 90.06 84 LEU A N 1
ATOM 613 C CA . LEU A 1 84 ? -0.348 -2.026 9.774 1.00 90.06 84 LEU A CA 1
ATOM 614 C C . LEU A 1 84 ? -0.444 -2.318 11.268 1.00 90.06 84 LEU A C 1
ATOM 616 O O . LEU A 1 84 ? 0.043 -3.343 11.743 1.00 90.06 84 LEU A O 1
ATOM 620 N N . GLU A 1 85 ? -1.101 -1.430 11.999 1.00 91.25 85 GLU A N 1
ATOM 621 C CA . GLU A 1 85 ? -1.384 -1.602 13.414 1.00 91.25 85 GLU A CA 1
ATOM 622 C C . GLU A 1 85 ? -2.892 -1.588 13.649 1.00 91.25 85 GLU A C 1
ATOM 624 O O . GLU A 1 85 ? -3.602 -0.692 13.200 1.00 91.25 85 GLU A O 1
ATOM 629 N N . ILE A 1 86 ? -3.386 -2.594 14.371 1.00 90.94 86 ILE A N 1
ATOM 630 C CA . ILE A 1 86 ? -4.800 -2.732 14.711 1.00 90.94 86 ILE A CA 1
ATOM 631 C C . ILE A 1 86 ? -4.901 -2.810 16.229 1.00 90.94 86 ILE A C 1
ATOM 633 O O . ILE A 1 86 ? -4.394 -3.743 16.850 1.00 90.94 86 ILE A O 1
ATOM 637 N N . ARG A 1 87 ? -5.562 -1.827 16.836 1.00 92.12 87 ARG A N 1
ATOM 638 C CA . ARG A 1 87 ? -5.851 -1.788 18.274 1.00 92.12 87 ARG A CA 1
ATOM 639 C C . ARG A 1 87 ? -7.339 -1.661 18.482 1.00 92.12 87 ARG A C 1
ATOM 641 O O . ARG A 1 87 ? -8.012 -1.020 17.693 1.00 92.12 87 ARG A O 1
ATOM 648 N N . GLY A 1 88 ? -7.870 -2.213 19.561 1.00 89.88 88 GLY A N 1
ATOM 649 C CA . GLY A 1 88 ? -9.292 -2.068 19.814 1.00 89.88 88 GLY A CA 1
ATOM 650 C C . GLY A 1 88 ? -9.817 -2.994 20.883 1.00 89.88 88 GLY A C 1
ATOM 651 O O . GLY A 1 88 ? -9.054 -3.610 21.628 1.00 89.88 88 GLY A O 1
ATOM 652 N N . ARG A 1 89 ? -11.141 -3.065 20.969 1.00 91.38 89 ARG A N 1
ATOM 653 C CA . ARG A 1 89 ? -11.845 -3.909 21.929 1.00 91.38 89 ARG A CA 1
ATOM 654 C C . ARG A 1 89 ? -12.890 -4.729 21.205 1.00 91.38 89 ARG A C 1
ATOM 656 O O . ARG A 1 89 ? -13.607 -4.226 20.345 1.00 91.38 89 ARG A O 1
ATOM 663 N N . VAL A 1 90 ? -12.982 -5.990 21.595 1.00 91.12 90 VAL A N 1
ATOM 664 C CA . VAL A 1 90 ? -14.039 -6.886 21.143 1.00 91.12 90 VAL A CA 1
ATOM 665 C C . VAL A 1 90 ? -15.140 -6.870 22.198 1.00 91.12 90 VAL A C 1
ATOM 667 O O . VAL A 1 90 ? -14.900 -7.143 23.373 1.00 91.12 90 VAL A O 1
ATOM 670 N N . LEU A 1 91 ? -16.337 -6.504 21.770 1.00 88.00 91 LEU A N 1
ATOM 671 C CA . LEU A 1 91 ? -17.600 -6.679 22.470 1.00 88.00 91 LEU A CA 1
ATOM 672 C C . LEU A 1 91 ? -18.221 -8.003 21.999 1.00 88.00 91 LEU A C 1
ATOM 674 O O . LEU A 1 91 ? -17.845 -8.539 20.961 1.00 88.00 91 LEU A O 1
ATOM 678 N N . ALA A 1 92 ? -19.185 -8.543 22.747 1.00 87.06 92 ALA A N 1
ATOM 679 C CA . ALA A 1 92 ? -19.726 -9.889 22.510 1.00 87.06 92 ALA A CA 1
ATOM 680 C C . ALA A 1 92 ? -20.114 -10.185 21.042 1.00 87.06 92 ALA A C 1
ATOM 682 O O . ALA A 1 92 ? -19.948 -11.314 20.587 1.00 87.06 92 ALA A O 1
ATOM 683 N N . THR A 1 93 ? -20.608 -9.184 20.305 1.00 88.62 93 THR A N 1
ATOM 684 C CA . THR A 1 93 ? -21.049 -9.315 18.904 1.00 88.62 93 THR A CA 1
ATOM 685 C C . THR A 1 93 ? -20.405 -8.314 17.940 1.00 88.62 93 THR A C 1
ATOM 687 O O . THR A 1 93 ? -20.696 -8.354 16.747 1.00 88.62 93 THR A O 1
ATOM 690 N N . SER A 1 94 ? -19.551 -7.407 18.418 1.00 85.69 94 SER A N 1
ATOM 691 C CA . SER A 1 94 ? -18.948 -6.344 17.603 1.00 85.69 94 SER A CA 1
ATOM 692 C C . SER A 1 94 ? -17.524 -6.045 18.055 1.00 85.69 94 SER A C 1
ATOM 694 O O . SER A 1 94 ? -17.156 -6.323 19.188 1.00 85.69 94 SER A O 1
ATOM 696 N N . ALA A 1 95 ? -16.696 -5.476 17.183 1.00 88.50 95 ALA A N 1
ATOM 697 C CA . ALA A 1 95 ? -15.362 -5.020 17.555 1.00 88.50 95 ALA A CA 1
ATOM 698 C C . ALA A 1 95 ? -15.202 -3.549 17.184 1.00 88.50 95 ALA A C 1
ATOM 700 O O . ALA A 1 95 ? -15.472 -3.154 16.051 1.00 88.50 95 ALA A O 1
ATOM 701 N N . GLU A 1 96 ? -14.746 -2.750 18.141 1.00 90.19 96 GLU A N 1
ATOM 702 C CA . GLU A 1 96 ? -14.328 -1.376 17.896 1.00 90.19 96 GLU A CA 1
ATOM 703 C C . GLU A 1 96 ? -12.820 -1.375 17.694 1.00 90.19 96 GLU A C 1
ATOM 705 O O . GLU A 1 96 ? -12.067 -1.683 18.621 1.00 90.19 96 GLU A O 1
ATOM 710 N N . LEU A 1 97 ? -12.391 -1.076 16.468 1.00 90.19 97 LEU A N 1
ATOM 711 C CA . LEU A 1 97 ? -11.004 -1.192 16.035 1.00 90.19 97 LEU A CA 1
ATOM 712 C C . LEU A 1 97 ? -10.503 0.152 15.493 1.00 90.19 97 LEU A C 1
ATOM 714 O O . LEU A 1 97 ? -11.100 0.740 14.594 1.00 90.19 97 LEU A O 1
ATOM 718 N N . THR A 1 98 ? -9.375 0.604 16.022 1.00 91.00 98 THR A N 1
ATOM 719 C CA . THR A 1 98 ? -8.519 1.649 15.472 1.00 91.00 98 THR A CA 1
ATOM 720 C C . THR A 1 98 ? -7.461 0.984 14.599 1.00 91.00 98 THR A C 1
ATOM 722 O O . THR A 1 98 ? -6.654 0.192 15.089 1.00 91.00 98 THR A O 1
ATOM 725 N N . VAL A 1 99 ? -7.472 1.306 13.307 1.00 90.00 99 VAL A N 1
ATOM 726 C CA . VAL A 1 99 ? -6.521 0.788 12.320 1.00 90.00 99 VAL A CA 1
ATOM 727 C C . VAL A 1 99 ? -5.616 1.931 11.875 1.00 90.00 99 VAL A C 1
ATOM 729 O O . VAL A 1 99 ? -6.094 2.900 11.291 1.00 90.00 99 VAL A O 1
ATOM 732 N N . THR A 1 100 ? -4.321 1.809 12.146 1.00 91.38 100 THR A N 1
ATOM 733 C CA . THR A 1 100 ? -3.288 2.747 11.705 1.00 91.38 100 THR A CA 1
ATOM 734 C C . THR A 1 100 ? -2.497 2.089 10.583 1.00 91.38 100 THR A C 1
ATOM 736 O O . THR A 1 100 ? -1.887 1.040 10.787 1.00 91.38 100 THR A O 1
ATOM 739 N N . VAL A 1 101 ? -2.515 2.692 9.394 1.00 90.62 101 VAL A N 1
ATOM 740 C CA . VAL A 1 101 ? -1.779 2.202 8.220 1.00 90.62 101 VAL A CA 1
ATOM 741 C C . VAL A 1 101 ? -0.741 3.238 7.835 1.00 90.62 101 VAL A C 1
ATOM 743 O O . VAL A 1 101 ? -1.074 4.412 7.680 1.00 90.62 101 VAL A O 1
ATOM 746 N N . ARG A 1 102 ? 0.504 2.803 7.659 1.00 90.75 102 ARG A N 1
ATOM 747 C CA . ARG A 1 102 ? 1.577 3.635 7.125 1.00 90.75 102 ARG A CA 1
ATOM 748 C C . ARG A 1 102 ? 1.866 3.205 5.695 1.00 90.75 102 ARG A C 1
ATOM 750 O O . ARG A 1 102 ? 2.178 2.041 5.449 1.00 90.75 102 ARG A O 1
ATOM 757 N N . ILE A 1 103 ? 1.702 4.141 4.768 1.00 89.62 103 ILE A N 1
ATOM 758 C CA . ILE A 1 103 ? 1.819 3.903 3.331 1.00 89.62 103 ILE A CA 1
ATOM 759 C C . ILE A 1 103 ? 2.919 4.814 2.806 1.00 89.62 103 ILE A C 1
ATOM 761 O O . ILE A 1 103 ? 2.844 6.030 2.974 1.00 89.62 103 ILE A O 1
ATOM 765 N N . GLU A 1 104 ? 3.918 4.226 2.165 1.00 88.62 104 GLU A N 1
ATOM 766 C CA . GLU A 1 104 ? 4.880 4.958 1.354 1.00 88.62 104 GLU A CA 1
ATOM 767 C C . GLU A 1 104 ? 4.303 5.087 -0.056 1.00 88.62 104 GLU A C 1
ATOM 769 O O . GLU A 1 104 ? 3.833 4.100 -0.618 1.00 88.62 104 GLU A O 1
ATOM 774 N N . LEU A 1 105 ? 4.282 6.301 -0.609 1.00 86.19 105 LEU A N 1
ATOM 775 C CA . LEU A 1 105 ? 3.793 6.577 -1.960 1.00 86.19 105 LEU A CA 1
ATOM 776 C C . LEU A 1 105 ? 4.946 7.069 -2.828 1.00 86.19 105 LEU A C 1
ATOM 778 O O . LEU A 1 105 ? 5.612 8.049 -2.492 1.00 86.19 105 LEU A O 1
ATOM 782 N N . GLU A 1 106 ? 5.140 6.432 -3.976 1.00 83.06 106 GLU A N 1
ATOM 783 C CA . GLU A 1 106 ? 6.064 6.922 -4.991 1.00 83.06 106 GLU A CA 1
ATOM 784 C C . GLU A 1 106 ? 5.419 8.062 -5.791 1.00 83.06 106 GLU A C 1
ATOM 786 O O . GLU A 1 106 ? 4.206 8.097 -6.017 1.00 83.06 106 GLU A O 1
ATOM 791 N N . SER A 1 107 ? 6.232 9.019 -6.246 1.00 79.62 107 SER A N 1
ATOM 792 C CA . SER A 1 107 ? 5.735 10.164 -7.012 1.00 79.62 107 SER A CA 1
ATOM 793 C C . SER A 1 107 ? 5.139 9.718 -8.348 1.00 79.62 107 SER A C 1
ATOM 795 O O . SER A 1 107 ? 5.842 9.303 -9.266 1.00 79.62 107 SER A O 1
ATOM 797 N N . THR A 1 108 ? 3.823 9.862 -8.489 1.00 76.88 108 THR A N 1
ATOM 798 C CA . THR A 1 108 ? 3.084 9.479 -9.702 1.00 76.88 108 THR A CA 1
ATOM 799 C C . THR A 1 108 ? 2.872 10.628 -10.686 1.00 76.88 108 THR A C 1
ATOM 801 O O . THR A 1 108 ? 2.059 10.514 -11.610 1.00 76.88 108 THR A O 1
ATOM 804 N N . GLY A 1 109 ? 3.565 11.757 -10.496 1.00 77.62 109 GLY A N 1
ATOM 805 C CA . GLY A 1 109 ? 3.422 12.939 -11.352 1.00 77.62 109 GLY A CA 1
ATOM 806 C C . GLY A 1 109 ? 2.014 13.547 -11.318 1.00 77.62 109 GLY A C 1
ATOM 807 O O . GLY A 1 109 ? 1.528 14.023 -12.341 1.00 77.62 109 GLY A O 1
ATOM 808 N N . GLY A 1 110 ? 1.338 13.486 -10.163 1.00 77.38 110 GLY A N 1
ATOM 809 C CA . GLY A 1 110 ? -0.004 14.049 -9.964 1.00 77.38 110 GLY A CA 1
ATOM 810 C C . GLY A 1 110 ? -1.162 13.114 -10.329 1.00 77.38 110 GLY A C 1
ATOM 811 O O . GLY A 1 110 ? -2.307 13.558 -10.399 1.00 77.38 110 GLY A O 1
ATOM 812 N N . LYS A 1 111 ? -0.897 11.824 -10.566 1.00 81.00 111 LYS A N 1
ATOM 813 C CA . LYS A 1 111 ? -1.953 10.828 -10.789 1.00 81.00 111 LYS A CA 1
ATOM 814 C C . LYS A 1 111 ? -2.515 10.329 -9.461 1.00 81.00 111 LYS A C 1
ATOM 816 O O . LYS A 1 111 ? -1.773 10.066 -8.518 1.00 81.00 111 LYS A O 1
ATOM 821 N N . TRP A 1 112 ? -3.826 10.117 -9.423 1.00 82.38 112 TRP A N 1
ATOM 822 C CA . TRP A 1 112 ? -4.478 9.462 -8.294 1.00 82.38 112 TRP A CA 1
ATOM 823 C C . TRP A 1 112 ? -4.011 8.012 -8.155 1.00 82.38 112 TRP A C 1
ATOM 825 O O . TRP A 1 112 ? -4.004 7.259 -9.129 1.00 82.38 112 TRP A O 1
ATOM 835 N N . VAL A 1 113 ? -3.660 7.626 -6.929 1.00 82.69 113 VAL A N 1
ATOM 836 C CA . VAL A 1 113 ? -3.307 6.254 -6.556 1.00 82.69 113 VAL A CA 1
ATOM 837 C C . VAL A 1 113 ? -4.401 5.705 -5.654 1.00 82.69 113 VAL A C 1
ATOM 839 O O . VAL A 1 113 ? -4.778 6.340 -4.671 1.00 82.69 113 VAL A O 1
ATOM 842 N N . SER A 1 114 ? -4.924 4.528 -5.991 1.00 85.31 114 SER A N 1
ATOM 843 C CA . SER A 1 114 ? -5.867 3.806 -5.139 1.00 85.31 114 SER A CA 1
ATOM 844 C C . SER A 1 114 ? -5.125 2.709 -4.386 1.00 85.31 114 SER A C 1
ATOM 846 O O . SER A 1 114 ? -4.505 1.851 -5.013 1.00 85.31 114 SER A O 1
ATOM 848 N N . VAL A 1 115 ? -5.189 2.744 -3.053 1.00 85.38 115 VAL A N 1
ATOM 849 C CA . VAL A 1 115 ? -4.566 1.742 -2.179 1.00 85.38 115 VAL A CA 1
ATOM 850 C C . VAL A 1 115 ? -5.659 0.831 -1.606 1.00 85.38 115 VAL A C 1
ATOM 852 O O . VAL A 1 115 ? -6.483 1.294 -0.811 1.00 85.38 115 VAL A O 1
ATOM 855 N N . PRO A 1 116 ? -5.720 -0.453 -2.000 1.00 85.19 116 PRO A N 1
ATOM 856 C CA . PRO A 1 116 ? -6.739 -1.374 -1.516 1.00 85.19 116 PRO A CA 1
ATOM 857 C C . PRO A 1 116 ? -6.402 -1.867 -0.102 1.00 85.19 116 PRO A C 1
ATOM 859 O O . PRO A 1 116 ? -5.524 -2.703 0.086 1.00 85.19 116 PRO A O 1
ATOM 862 N N . LEU A 1 117 ? -7.142 -1.391 0.904 1.00 84.75 117 LEU A N 1
ATOM 863 C CA . LEU A 1 117 ? -6.962 -1.818 2.303 1.00 84.75 117 LEU A CA 1
ATOM 864 C C . LEU A 1 117 ? -7.643 -3.160 2.636 1.00 84.75 117 LEU A C 1
ATOM 866 O O . LEU A 1 117 ? -7.423 -3.710 3.709 1.00 84.75 117 LEU A O 1
ATOM 870 N N . ASN A 1 118 ? -8.493 -3.682 1.742 1.00 84.69 118 ASN A N 1
ATOM 871 C CA . ASN A 1 118 ? -9.208 -4.961 1.896 1.00 84.69 118 ASN A CA 1
ATOM 872 C C . ASN A 1 118 ? -10.011 -5.112 3.209 1.00 84.69 118 ASN A C 1
ATOM 874 O O . ASN A 1 118 ? -10.181 -6.209 3.736 1.00 84.69 118 ASN A O 1
ATOM 878 N N . MET A 1 119 ? -10.576 -4.017 3.721 1.00 83.69 119 MET A N 1
ATOM 879 C CA . MET A 1 119 ? -11.340 -3.987 4.975 1.00 83.69 119 MET A CA 1
ATOM 880 C C . MET A 1 119 ? -12.847 -4.241 4.770 1.00 83.69 119 MET A C 1
ATOM 882 O O . MET A 1 119 ? -13.684 -3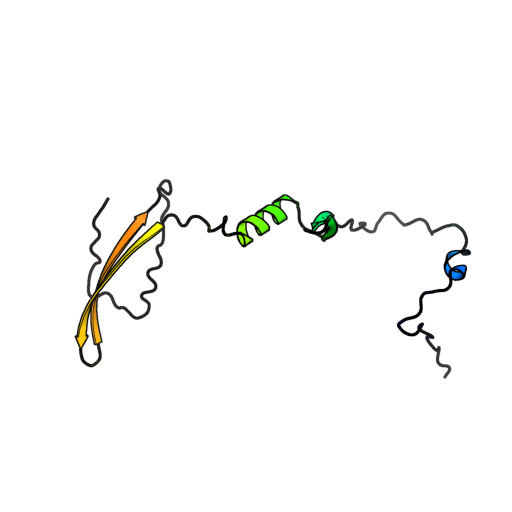.491 5.264 1.00 83.69 119 MET A O 1
ATOM 886 N N . GLY A 1 120 ? -13.211 -5.292 4.028 1.00 82.81 120 GLY A N 1
ATOM 887 C CA . GLY A 1 120 ? -14.590 -5.520 3.556 1.00 82.81 120 GLY A CA 1
ATOM 888 C C . GLY A 1 120 ? -15.672 -5.648 4.643 1.00 82.81 120 GLY A C 1
ATOM 889 O O . GLY A 1 120 ? -16.826 -5.328 4.383 1.00 82.81 120 GLY A O 1
ATOM 890 N N . ASN A 1 121 ? -15.301 -6.054 5.861 1.00 85.75 121 ASN A N 1
ATOM 891 C CA . ASN A 1 121 ? -16.218 -6.212 7.001 1.00 85.75 121 ASN A CA 1
ATOM 892 C C . ASN A 1 121 ? -16.096 -5.091 8.046 1.00 85.75 121 ASN A C 1
ATOM 894 O O . ASN A 1 121 ? -16.590 -5.225 9.163 1.00 85.75 121 ASN A O 1
ATOM 898 N N . PHE A 1 122 ? -15.392 -4.007 7.719 1.00 86.06 122 PHE A N 1
ATOM 899 C CA . PHE A 1 122 ? -15.211 -2.881 8.623 1.00 86.06 122 PHE A CA 1
ATOM 900 C C . PHE A 1 122 ? -16.127 -1.743 8.204 1.00 86.06 122 PHE A C 1
ATOM 902 O O . PHE A 1 122 ? -16.164 -1.337 7.042 1.00 86.06 122 PHE A O 1
ATOM 909 N N . HIS A 1 123 ? -16.815 -1.171 9.182 1.00 86.88 123 HIS A N 1
ATOM 910 C CA . HIS A 1 123 ? -17.597 0.037 8.988 1.00 86.88 123 HIS A CA 1
ATOM 911 C C . HIS A 1 123 ? -16.874 1.193 9.671 1.00 86.88 123 HIS A C 1
ATOM 913 O O . HIS A 1 123 ? -16.519 1.111 10.847 1.00 86.88 123 HIS A O 1
ATOM 919 N N . ARG A 1 124 ? -16.629 2.275 8.926 1.00 87.00 124 ARG A N 1
ATOM 920 C CA . ARG A 1 124 ? -16.014 3.477 9.489 1.00 87.00 124 ARG A CA 1
ATOM 921 C C . ARG A 1 124 ? -16.990 4.131 10.456 1.00 87.00 124 ARG A C 1
ATOM 923 O O . ARG A 1 124 ? -18.091 4.504 10.068 1.00 87.00 124 ARG A O 1
ATOM 930 N N . THR A 1 125 ? -16.556 4.304 11.696 1.00 86.38 125 THR A N 1
ATOM 931 C CA . THR A 1 125 ? -17.306 5.022 12.733 1.00 86.38 125 THR A CA 1
ATOM 932 C C . THR A 1 125 ? -17.132 6.541 12.634 1.00 86.38 125 THR A C 1
ATOM 934 O O . THR A 1 125 ? -17.904 7.283 13.234 1.00 86.38 125 THR A O 1
ATOM 937 N N . GLY A 1 126 ? -16.157 7.020 11.847 1.00 85.44 126 GLY A N 1
ATOM 938 C CA . GLY A 1 126 ? -15.875 8.444 11.661 1.00 85.44 126 GLY A CA 1
ATOM 939 C C . GLY A 1 126 ? -14.970 8.776 10.460 1.00 85.44 126 GLY A C 1
ATOM 940 O O . GLY A 1 126 ? -14.622 7.898 9.649 1.00 85.44 126 GLY A O 1
ATOM 941 N N . PRO A 1 127 ? -14.596 10.062 10.301 1.00 85.31 127 PRO A N 1
ATOM 942 C CA . PRO A 1 127 ? -13.590 10.478 9.330 1.00 85.31 127 PRO A CA 1
ATOM 943 C C . PRO A 1 127 ? -12.249 9.773 9.604 1.00 85.31 127 PRO A C 1
ATOM 945 O O . PRO A 1 127 ? -11.916 9.493 10.750 1.00 85.31 127 PRO A O 1
ATOM 948 N N . ALA A 1 128 ? -11.514 9.439 8.543 1.00 84.75 128 ALA A N 1
ATOM 949 C CA . ALA A 1 128 ? -10.165 8.910 8.657 1.00 84.75 128 ALA A CA 1
ATOM 950 C C . ALA A 1 128 ? -9.233 10.100 8.871 1.00 84.75 128 ALA A C 1
ATOM 952 O O . ALA A 1 128 ? -9.376 11.108 8.176 1.00 84.75 128 ALA A O 1
ATOM 953 N N . ASP A 1 129 ? -8.327 9.978 9.829 1.00 87.38 129 ASP A N 1
ATOM 954 C CA . ASP A 1 129 ? -7.286 10.970 10.052 1.00 87.38 129 ASP A CA 1
ATOM 955 C C . ASP A 1 129 ? -6.095 10.662 9.138 1.00 87.38 129 ASP A C 1
ATOM 957 O O . ASP A 1 129 ? -5.695 9.503 9.005 1.00 87.38 129 ASP A O 1
ATOM 961 N N . ILE A 1 130 ? -5.569 11.685 8.469 1.00 84.75 130 ILE A N 1
ATOM 962 C CA . ILE A 1 130 ? -4.476 11.562 7.501 1.00 84.75 130 ILE A CA 1
ATOM 963 C C . ILE A 1 130 ? -3.383 12.525 7.942 1.00 84.75 130 ILE A C 1
ATOM 965 O O . ILE A 1 130 ? -3.607 13.730 8.032 1.00 84.75 130 ILE A O 1
ATOM 969 N N . SER A 1 131 ? -2.191 11.992 8.194 1.00 83.00 131 SER A N 1
ATOM 970 C CA . SER A 1 131 ? -1.019 12.777 8.576 1.00 83.00 131 SER A CA 1
ATOM 971 C C . SER A 1 131 ? 0.161 12.450 7.660 1.00 83.00 131 SER A C 1
ATOM 973 O O . SER A 1 131 ? 0.359 11.292 7.298 1.00 83.00 131 SER A O 1
ATOM 975 N N . GLY A 1 132 ? 0.922 13.484 7.280 1.00 70.25 132 GLY A N 1
ATOM 976 C CA . GLY A 1 132 ? 2.013 13.404 6.302 1.00 70.25 132 GLY A CA 1
ATOM 977 C C . GLY A 1 132 ? 1.576 13.859 4.906 1.00 70.25 132 GLY A C 1
ATOM 978 O O . GLY A 1 132 ? 0.923 13.109 4.185 1.00 70.25 132 GLY A O 1
ATOM 979 N N . ILE A 1 133 ? 1.938 15.095 4.549 1.00 58.53 133 ILE A N 1
ATOM 980 C CA . ILE A 1 133 ? 1.932 15.634 3.178 1.00 58.53 133 ILE A CA 1
ATOM 981 C C . ILE A 1 133 ? 3.334 16.118 2.830 1.00 58.53 133 ILE A C 1
ATOM 983 O O . ILE A 1 133 ? 4.017 16.608 3.761 1.00 58.53 133 ILE A O 1
#

Radius of gyration: 32.98 Å; chains: 1; 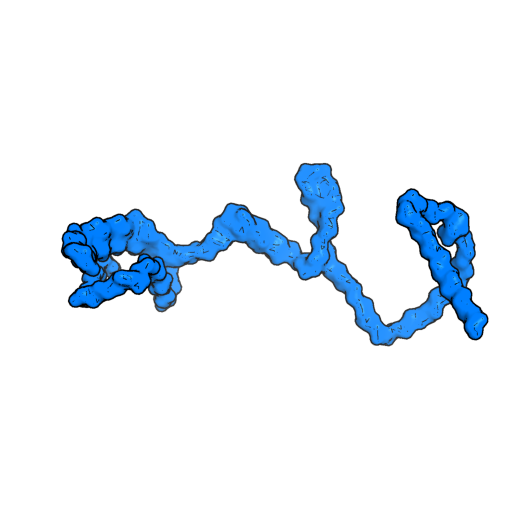bounding box: 45×68×85 Å